Protein AF-A0A523H2V5-F1 (afdb_monomer_lite)

Structure (mmCIF, N/CA/C/O backbone):
data_AF-A0A523H2V5-F1
#
_entry.id   AF-A0A523H2V5-F1
#
loop_
_atom_site.group_PDB
_atom_site.id
_atom_site.type_symbol
_atom_site.label_atom_id
_atom_site.label_alt_id
_atom_site.label_comp_id
_atom_site.label_asym_id
_atom_site.label_entity_id
_atom_site.label_seq_id
_atom_site.pdbx_PDB_ins_code
_atom_site.Cartn_x
_atom_site.Cartn_y
_atom_site.Cartn_z
_atom_site.occupancy
_atom_site.B_iso_or_equiv
_atom_site.auth_seq_id
_atom_site.auth_comp_id
_atom_site.auth_asym_id
_atom_site.auth_atom_id
_atom_site.pdbx_PDB_model_num
ATOM 1 N N . MET A 1 1 ? -23.460 -2.613 19.574 1.00 40.03 1 MET A N 1
ATOM 2 C CA . MET A 1 1 ? -22.431 -1.624 19.960 1.00 40.03 1 MET A CA 1
ATOM 3 C C . MET A 1 1 ? -22.017 -0.879 18.702 1.00 40.03 1 MET A C 1
ATOM 5 O O . MET A 1 1 ? -21.470 -1.496 17.799 1.00 40.03 1 MET A O 1
ATOM 9 N N . THR A 1 2 ? -22.388 0.393 18.572 1.00 47.84 2 THR A N 1
ATOM 10 C CA . THR A 1 2 ? -22.052 1.230 17.412 1.00 47.84 2 THR A CA 1
ATOM 11 C C . THR A 1 2 ? -20.644 1.783 17.607 1.00 47.84 2 THR A C 1
ATOM 13 O O . THR A 1 2 ? -20.458 2.688 18.416 1.00 47.84 2 THR A O 1
ATOM 16 N N . LEU A 1 3 ? -19.655 1.203 16.921 1.00 53.94 3 LEU A N 1
ATOM 17 C CA . LEU A 1 3 ? -18.287 1.729 16.900 1.00 53.94 3 LEU A CA 1
ATOM 18 C C . LEU A 1 3 ? -18.323 3.175 16.411 1.00 53.94 3 LEU A C 1
ATOM 20 O O . LEU A 1 3 ? -18.924 3.462 15.369 1.00 53.94 3 LEU A O 1
ATOM 24 N N . THR A 1 4 ? -17.704 4.083 17.160 1.00 59.75 4 THR A N 1
ATOM 25 C CA . THR A 1 4 ? -17.621 5.471 16.719 1.00 59.75 4 THR A CA 1
ATOM 26 C C . THR A 1 4 ? -16.688 5.560 15.500 1.00 59.75 4 THR A C 1
ATOM 28 O O . THR A 1 4 ? -15.806 4.714 15.319 1.00 59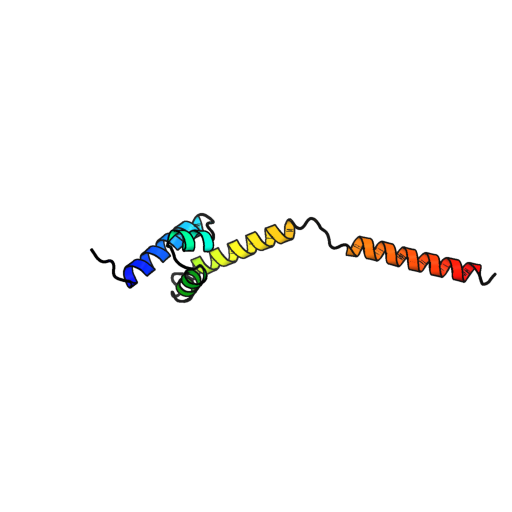.75 4 THR A O 1
ATOM 31 N N . PRO A 1 5 ? -16.856 6.554 14.610 1.00 62.66 5 PRO A N 1
ATOM 32 C CA . PRO A 1 5 ? -16.035 6.672 13.400 1.00 62.66 5 PRO A CA 1
ATOM 33 C C . PRO A 1 5 ? -14.525 6.773 13.675 1.00 62.66 5 PRO A C 1
ATOM 35 O O . PRO A 1 5 ? -13.717 6.369 12.837 1.00 62.66 5 PRO A O 1
ATOM 38 N N . ILE A 1 6 ? -14.154 7.292 14.850 1.00 65.62 6 ILE A N 1
ATOM 39 C CA . ILE A 1 6 ? -12.767 7.437 15.308 1.00 65.62 6 ILE A CA 1
ATOM 40 C C . ILE A 1 6 ? -12.155 6.059 15.595 1.00 65.62 6 ILE A C 1
ATOM 42 O O . ILE A 1 6 ? -11.072 5.762 15.086 1.00 65.62 6 ILE A O 1
ATOM 46 N N . ASP A 1 7 ? -12.896 5.182 16.278 1.00 75.94 7 ASP A N 1
ATOM 47 C CA . ASP A 1 7 ? -12.455 3.815 16.591 1.00 75.94 7 ASP A CA 1
ATOM 48 C C . ASP A 1 7 ? -12.240 2.990 15.318 1.00 75.94 7 ASP A C 1
ATOM 50 O O . ASP A 1 7 ? -11.275 2.234 15.191 1.00 75.94 7 ASP A O 1
ATOM 54 N N . ARG A 1 8 ? -13.117 3.171 14.321 1.00 81.12 8 ARG A N 1
ATOM 55 C CA . ARG A 1 8 ? -13.005 2.466 13.038 1.00 81.12 8 ARG A CA 1
ATOM 56 C C . ARG A 1 8 ? -11.755 2.886 12.265 1.00 81.12 8 ARG A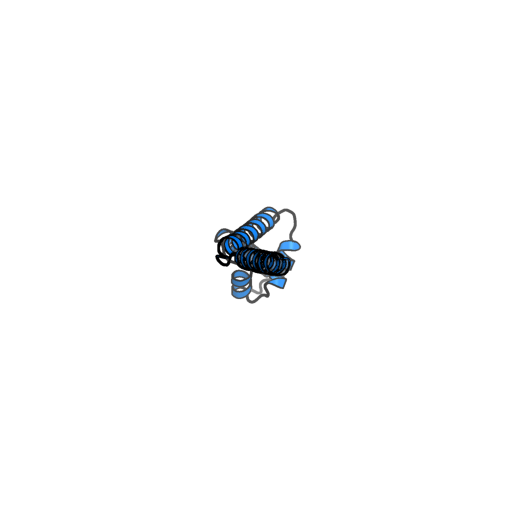 C 1
ATOM 58 O O . ARG A 1 8 ? -11.102 2.032 11.670 1.00 81.12 8 ARG A O 1
ATOM 65 N N . LYS A 1 9 ? -11.409 4.177 12.268 1.00 83.31 9 LYS A N 1
ATOM 66 C CA . LYS A 1 9 ? -10.191 4.676 11.611 1.00 83.31 9 LYS A CA 1
ATOM 67 C C . LYS A 1 9 ? -8.937 4.078 12.256 1.00 83.31 9 LYS A C 1
ATOM 69 O O . LYS A 1 9 ? -8.059 3.622 11.530 1.00 83.31 9 LYS A O 1
ATOM 74 N N . GLN A 1 10 ? -8.865 4.055 13.588 1.00 81.38 10 GLN A N 1
ATOM 75 C CA . GLN A 1 10 ? -7.721 3.479 14.303 1.00 81.38 10 GLN A CA 1
ATOM 76 C C . GLN A 1 10 ? -7.580 1.974 14.057 1.00 81.38 10 GLN A C 1
ATOM 78 O O . GLN A 1 10 ? -6.488 1.523 13.726 1.00 81.38 10 GLN A O 1
ATOM 83 N N . LEU A 1 11 ? -8.679 1.215 14.106 1.00 84.62 11 LEU A N 1
ATOM 84 C CA . LEU A 1 11 ? -8.670 -0.222 13.800 1.00 84.62 11 LEU A CA 1
ATOM 85 C C . LEU A 1 11 ? -8.135 -0.526 12.396 1.00 84.62 11 LEU A C 1
ATOM 87 O O . LEU A 1 11 ? -7.336 -1.443 12.220 1.00 84.62 11 LEU A O 1
ATOM 91 N N . ILE A 1 12 ? -8.553 0.255 11.396 1.00 87.00 12 ILE A N 1
ATOM 92 C CA . ILE A 1 12 ? -8.076 0.096 10.017 1.00 87.00 12 ILE A CA 1
ATOM 93 C C . ILE A 1 12 ? -6.575 0.393 9.919 1.00 87.00 12 ILE A C 1
ATOM 95 O O . ILE A 1 12 ? -5.877 -0.266 9.155 1.00 87.00 12 ILE A O 1
ATOM 99 N N . LEU A 1 13 ? -6.069 1.369 10.673 1.00 82.81 13 LEU A N 1
ATOM 100 C CA . LEU A 1 13 ? -4.659 1.760 10.626 1.00 82.81 13 LEU A CA 1
ATOM 101 C C . LEU A 1 13 ? -3.749 0.758 11.348 1.00 82.81 13 LEU A C 1
ATOM 103 O O . LEU A 1 13 ? -2.683 0.441 10.825 1.00 82.81 13 LEU A O 1
ATOM 107 N N . GLU A 1 14 ? -4.186 0.196 12.474 1.00 83.62 14 GLU A N 1
ATOM 108 C CA . GLU A 1 14 ? -3.482 -0.903 13.153 1.00 83.62 14 GLU A CA 1
ATOM 109 C C . GLU A 1 14 ? -3.455 -2.186 12.303 1.00 83.62 14 GLU A C 1
ATOM 111 O O . GLU A 1 14 ? -2.430 -2.862 12.200 1.00 83.62 14 GLU A O 1
ATOM 116 N N . ASP A 1 15 ? -4.550 -2.515 11.612 1.00 86.19 15 ASP A N 1
ATOM 117 C CA . ASP A 1 15 ? -4.550 -3.637 10.667 1.00 86.19 15 ASP A CA 1
ATOM 118 C C . ASP A 1 15 ? -3.676 -3.339 9.435 1.00 86.19 15 ASP A C 1
ATOM 120 O O . ASP A 1 15 ? -2.892 -4.192 9.013 1.00 86.19 15 ASP A O 1
ATOM 124 N N . ALA A 1 16 ? -3.733 -2.114 8.899 1.00 83.88 16 ALA A N 1
ATOM 125 C CA . ALA A 1 16 ? -2.872 -1.693 7.797 1.00 83.88 16 ALA A CA 1
ATOM 126 C C . ALA A 1 16 ? -1.392 -1.811 8.168 1.00 83.88 16 ALA A C 1
ATOM 128 O O . ALA A 1 16 ? -0.608 -2.313 7.365 1.00 83.88 16 ALA A O 1
ATOM 129 N N . LYS A 1 17 ? -1.024 -1.432 9.396 1.00 80.25 17 LYS A N 1
ATOM 130 C CA . LYS A 1 17 ? 0.325 -1.604 9.937 1.00 80.25 17 LYS A CA 1
ATOM 131 C C . LYS A 1 17 ? 0.785 -3.054 9.839 1.00 80.25 17 LYS A C 1
ATOM 133 O O . LYS A 1 17 ? 1.788 -3.334 9.187 1.00 80.25 17 LYS A O 1
ATOM 138 N N . ASN A 1 18 ? 0.022 -3.977 10.420 1.00 82.81 18 ASN A N 1
ATOM 139 C CA . ASN A 1 18 ? 0.364 -5.400 10.421 1.00 82.81 18 ASN A CA 1
ATOM 140 C C . ASN A 1 18 ? 0.459 -5.985 9.007 1.00 82.81 18 ASN A C 1
ATOM 142 O O . ASN A 1 18 ? 1.334 -6.801 8.727 1.00 82.81 18 ASN A O 1
ATOM 146 N N . ARG A 1 19 ? -0.413 -5.553 8.094 1.00 83.38 19 ARG A N 1
ATOM 147 C CA . ARG A 1 19 ? -0.429 -6.047 6.713 1.00 83.38 19 ARG A CA 1
ATOM 148 C C . ARG A 1 19 ? 0.697 -5.477 5.855 1.00 83.38 19 ARG A C 1
ATOM 150 O O . ARG A 1 19 ? 1.210 -6.201 5.006 1.00 83.38 19 ARG A O 1
ATOM 157 N N . ILE A 1 20 ? 1.118 -4.234 6.086 1.00 79.50 20 ILE A N 1
ATOM 158 C CA . ILE A 1 20 ? 2.289 -3.650 5.414 1.00 79.50 20 ILE A CA 1
ATOM 159 C C . ILE A 1 20 ? 3.553 -4.438 5.785 1.00 79.50 20 ILE A C 1
ATOM 161 O O . ILE A 1 20 ? 4.324 -4.780 4.894 1.00 79.50 20 ILE A O 1
ATOM 165 N N . PHE A 1 21 ? 3.711 -4.841 7.054 1.00 75.38 21 PHE A N 1
ATOM 166 C CA . PHE A 1 21 ? 4.804 -5.735 7.475 1.00 75.38 21 PHE A CA 1
ATOM 167 C C . PHE A 1 21 ? 4.764 -7.121 6.810 1.00 75.38 21 PHE A C 1
ATOM 169 O O . PHE A 1 21 ? 5.782 -7.799 6.732 1.00 75.38 21 PHE A O 1
ATOM 176 N N . GLN A 1 22 ? 3.604 -7.545 6.310 1.00 80.25 22 GLN A N 1
ATOM 177 C CA . GLN A 1 22 ? 3.428 -8.788 5.553 1.00 80.25 22 GLN A CA 1
ATOM 178 C C . GLN A 1 22 ? 3.556 -8.579 4.033 1.00 80.25 22 GLN A C 1
ATOM 180 O O . GLN A 1 22 ? 3.086 -9.419 3.264 1.00 80.25 22 GLN A O 1
ATOM 185 N N . ASN A 1 23 ? 4.134 -7.457 3.588 1.00 74.56 23 ASN A N 1
ATOM 186 C CA . ASN A 1 23 ? 4.265 -7.077 2.177 1.00 74.56 23 ASN A CA 1
ATOM 187 C C . ASN A 1 23 ? 2.925 -7.033 1.419 1.00 74.56 23 ASN A C 1
ATOM 189 O O . ASN A 1 23 ? 2.844 -7.348 0.233 1.00 74.56 23 ASN A O 1
ATOM 193 N N . ARG A 1 24 ? 1.832 -6.647 2.092 1.00 80.75 24 ARG A N 1
ATOM 194 C CA . ARG A 1 24 ? 0.556 -6.370 1.416 1.00 80.75 24 ARG A CA 1
ATOM 195 C C . ARG A 1 24 ? 0.533 -4.944 0.890 1.00 80.75 24 ARG A C 1
ATOM 197 O O . ARG A 1 24 ? 0.885 -3.999 1.593 1.00 80.75 24 ARG A O 1
ATOM 204 N N . THR A 1 25 ? 0.019 -4.778 -0.324 1.00 81.94 25 THR A N 1
ATOM 205 C CA . THR A 1 25 ? -0.125 -3.451 -0.926 1.00 81.94 25 THR A CA 1
ATOM 206 C C . THR A 1 25 ? -1.263 -2.671 -0.263 1.00 81.94 25 THR A C 1
ATOM 208 O O . THR A 1 25 ? -2.281 -3.241 0.147 1.00 81.94 25 THR A O 1
ATOM 211 N N . LEU A 1 26 ? -1.152 -1.337 -0.215 1.00 82.19 26 LEU A N 1
ATOM 212 C CA . LEU A 1 26 ? -2.225 -0.463 0.293 1.00 82.19 26 LEU A CA 1
ATOM 213 C C . LEU A 1 26 ? -3.559 -0.688 -0.422 1.00 82.19 26 LEU A C 1
ATOM 215 O O . LEU A 1 26 ? -4.619 -0.459 0.148 1.00 82.19 26 LEU A O 1
ATOM 219 N N . GLU A 1 27 ? -3.514 -1.135 -1.671 1.00 83.81 27 GLU A N 1
ATOM 220 C CA . GLU A 1 27 ? -4.692 -1.419 -2.478 1.00 83.81 27 GLU A CA 1
ATOM 221 C C . GLU A 1 27 ? -5.444 -2.653 -1.974 1.00 83.81 27 GLU A C 1
ATOM 223 O O . GLU A 1 27 ? -6.665 -2.618 -1.818 1.00 83.81 27 GLU A O 1
ATOM 228 N N . GLN A 1 28 ? -4.709 -3.712 -1.626 1.00 85.25 28 GLN A N 1
ATOM 229 C CA . GLN A 1 28 ? -5.270 -4.914 -1.009 1.00 85.25 28 GLN A CA 1
ATOM 230 C C . GLN A 1 28 ? -5.856 -4.608 0.374 1.00 85.25 28 GLN A C 1
ATOM 232 O O . GLN A 1 28 ? -6.952 -5.067 0.695 1.00 85.25 28 GLN A O 1
ATOM 237 N N . ILE A 1 29 ? -5.153 -3.796 1.166 1.00 87.25 29 ILE A N 1
ATOM 238 C CA . ILE A 1 29 ? -5.580 -3.393 2.512 1.00 87.25 29 ILE A CA 1
ATOM 239 C C . ILE A 1 29 ? -6.828 -2.501 2.443 1.00 87.25 29 ILE A C 1
ATOM 241 O O . ILE A 1 29 ? -7.811 -2.727 3.145 1.00 87.25 29 ILE A O 1
ATOM 245 N N . ALA A 1 30 ? -6.837 -1.502 1.561 1.00 88.38 30 ALA A N 1
ATOM 246 C CA . ALA A 1 30 ? -7.982 -0.615 1.386 1.00 88.38 30 ALA A CA 1
ATOM 247 C C . ALA A 1 30 ? -9.227 -1.394 0.930 1.00 88.38 30 ALA A C 1
ATOM 249 O O . ALA A 1 30 ? -10.313 -1.218 1.490 1.00 88.38 30 ALA A O 1
ATOM 250 N N . LYS A 1 31 ? -9.046 -2.333 -0.010 1.00 89.62 31 LYS A N 1
ATOM 251 C CA . LYS A 1 31 ? -10.112 -3.216 -0.492 1.00 89.62 31 LYS A CA 1
ATOM 252 C C . LYS A 1 31 ? -10.692 -4.089 0.621 1.00 89.62 31 LYS A C 1
ATOM 254 O O . LYS A 1 31 ? -11.910 -4.235 0.673 1.00 89.62 31 LYS A O 1
ATOM 259 N N . SER A 1 32 ? -9.871 -4.621 1.535 1.00 88.12 32 SER A N 1
ATOM 260 C CA . SER A 1 32 ? -10.383 -5.430 2.654 1.00 88.12 32 SER A CA 1
ATOM 261 C C . SER A 1 32 ? -11.235 -4.639 3.645 1.00 88.12 32 SER A C 1
ATOM 263 O O . SER A 1 32 ? -12.110 -5.216 4.282 1.00 88.12 32 SER A O 1
ATOM 265 N N . HIS A 1 33 ? -11.023 -3.325 3.744 1.00 87.38 33 HIS A N 1
ATOM 266 C CA . HIS A 1 33 ? -11.783 -2.444 4.641 1.00 87.38 33 HIS A CA 1
ATOM 267 C C . HIS A 1 33 ? -12.920 -1.684 3.953 1.00 87.38 33 HIS A C 1
ATOM 269 O O . HIS A 1 33 ? -13.620 -0.901 4.601 1.00 87.38 33 HIS A O 1
ATOM 275 N N . GLY A 1 34 ? -13.121 -1.908 2.650 1.00 89.56 34 GLY A N 1
ATOM 276 C CA . GLY A 1 34 ? -14.139 -1.217 1.857 1.00 89.56 34 GLY A CA 1
ATOM 277 C C . GLY A 1 34 ? -13.870 0.281 1.691 1.00 89.56 34 GLY A C 1
ATOM 278 O O . GLY A 1 34 ? -14.810 1.057 1.532 1.00 89.56 34 GLY A O 1
ATOM 279 N N . ILE A 1 35 ? -12.604 0.701 1.760 1.00 91.12 35 ILE A N 1
ATOM 280 C CA . ILE A 1 35 ? -12.190 2.096 1.576 1.00 91.12 35 ILE A CA 1
ATOM 281 C C . ILE A 1 35 ? -11.354 2.250 0.309 1.00 91.12 35 ILE A C 1
ATOM 283 O O . ILE A 1 35 ? -10.822 1.286 -0.239 1.00 91.12 35 ILE A O 1
ATOM 287 N N . SER A 1 36 ? -11.211 3.488 -0.164 1.00 89.62 36 SER A N 1
ATOM 288 C CA . SER A 1 36 ? -10.320 3.762 -1.288 1.00 89.62 36 SER A CA 1
ATOM 289 C C . SER A 1 36 ? -8.856 3.792 -0.835 1.00 89.62 36 SER A C 1
ATOM 291 O O . SER A 1 36 ? -8.538 4.248 0.267 1.00 89.62 36 SER A O 1
ATOM 293 N N . LYS A 1 37 ? -7.943 3.388 -1.725 1.00 87.00 37 LYS A N 1
ATOM 294 C CA . LYS A 1 37 ? -6.489 3.538 -1.533 1.00 87.00 37 LYS A CA 1
ATOM 295 C C . LYS A 1 37 ? -6.109 4.983 -1.200 1.00 87.00 37 LYS A C 1
ATOM 297 O O . LYS A 1 37 ? -5.280 5.219 -0.328 1.00 87.00 37 LYS A O 1
ATOM 302 N N . ARG A 1 38 ? -6.760 5.955 -1.853 1.00 85.62 38 ARG A N 1
ATOM 303 C CA . ARG A 1 38 ? -6.563 7.388 -1.596 1.00 85.62 38 ARG A CA 1
ATOM 304 C C . ARG A 1 38 ? -6.930 7.754 -0.159 1.00 85.62 38 ARG A C 1
ATOM 306 O O . ARG A 1 38 ? -6.154 8.439 0.491 1.00 85.62 38 ARG A O 1
ATOM 313 N N . THR A 1 39 ? -8.062 7.258 0.343 1.00 88.38 39 THR A N 1
ATOM 314 C CA . THR A 1 39 ? -8.508 7.471 1.730 1.00 88.38 39 THR A CA 1
ATOM 315 C C . THR A 1 39 ? -7.495 6.918 2.726 1.00 88.38 39 THR A C 1
ATOM 317 O O . THR A 1 39 ? -7.094 7.634 3.641 1.00 88.38 39 THR A O 1
ATOM 320 N N . LEU A 1 40 ? -7.041 5.678 2.519 1.00 85.25 40 LEU A N 1
ATOM 321 C CA . LEU A 1 40 ? -6.046 5.047 3.386 1.00 85.25 40 LEU A CA 1
ATOM 322 C C . LEU A 1 40 ? -4.721 5.824 3.379 1.00 85.25 40 LEU A C 1
ATOM 324 O O . LEU A 1 40 ? -4.154 6.086 4.436 1.00 85.25 40 LEU A O 1
ATOM 328 N N . ASN A 1 41 ? -4.275 6.266 2.202 1.00 83.94 41 ASN A N 1
ATOM 329 C CA . ASN A 1 41 ? -3.066 7.072 2.064 1.00 83.94 41 ASN A CA 1
ATOM 330 C C . ASN A 1 41 ? -3.192 8.424 2.789 1.00 83.94 41 ASN A C 1
ATOM 332 O O . ASN A 1 41 ? -2.312 8.808 3.552 1.00 83.94 41 ASN A O 1
ATOM 336 N N . THR A 1 42 ? -4.318 9.128 2.628 1.00 85.88 42 THR A N 1
ATOM 337 C CA . THR A 1 42 ? -4.578 10.382 3.351 1.00 85.88 42 THR A CA 1
ATOM 338 C C . THR A 1 42 ? -4.551 10.178 4.866 1.00 85.88 42 THR A C 1
ATOM 340 O O . THR A 1 42 ? -4.013 11.015 5.585 1.00 85.88 42 THR A O 1
ATOM 343 N N . TRP A 1 43 ? -5.092 9.067 5.371 1.00 85.69 43 TRP A N 1
ATOM 344 C CA . TRP A 1 43 ? -5.061 8.770 6.804 1.00 85.69 43 TRP A CA 1
ATOM 345 C C . TRP A 1 43 ? -3.652 8.485 7.320 1.00 85.69 43 TRP A C 1
ATOM 347 O O . TRP A 1 43 ? -3.292 9.017 8.367 1.00 85.69 43 TRP A O 1
ATOM 357 N N . LEU A 1 44 ? -2.855 7.717 6.574 1.00 78.81 44 LEU A N 1
ATOM 358 C CA . LEU A 1 44 ? -1.455 7.438 6.907 1.00 78.81 44 LEU A CA 1
ATOM 359 C C . LEU A 1 44 ? -0.586 8.698 6.878 1.00 78.81 44 LEU A C 1
ATOM 361 O O . LEU A 1 44 ? 0.304 8.840 7.709 1.00 78.81 44 LEU A O 1
ATOM 365 N N . MET A 1 45 ? -0.846 9.626 5.955 1.00 76.75 45 MET A N 1
ATOM 366 C CA . MET A 1 45 ? -0.132 10.908 5.876 1.00 76.75 45 MET A CA 1
ATOM 367 C C . MET A 1 45 ? -0.555 11.894 6.971 1.00 76.75 45 MET A C 1
ATOM 369 O O . MET A 1 45 ? 0.232 12.741 7.376 1.00 76.75 45 MET A O 1
ATOM 373 N N . SER A 1 46 ? -1.797 11.790 7.449 1.00 76.75 46 SER A N 1
ATOM 374 C CA . SER A 1 46 ? -2.361 12.681 8.467 1.00 76.75 46 SER A CA 1
ATOM 375 C C . SER A 1 46 ? -2.014 12.286 9.906 1.00 76.75 46 SER A C 1
ATOM 377 O O . SER A 1 46 ? -2.219 13.107 10.798 1.00 76.75 46 SER A O 1
ATOM 379 N N . MET A 1 47 ? -1.567 11.054 10.162 1.00 67.31 47 MET A N 1
ATOM 380 C CA . MET A 1 47 ? -1.147 10.624 11.503 1.00 67.31 47 MET A CA 1
ATOM 381 C C . MET A 1 47 ? 0.315 11.025 11.729 1.00 67.31 47 MET A C 1
ATOM 383 O O . MET A 1 47 ? 1.108 11.018 10.787 1.00 67.31 47 MET A O 1
ATOM 387 N N . GLY A 1 48 ? 0.656 11.429 12.953 1.00 65.19 48 GLY A N 1
ATOM 388 C CA . GLY A 1 48 ? 1.925 12.081 13.291 1.00 65.19 48 GLY A CA 1
ATOM 389 C C . GLY A 1 48 ? 3.164 11.179 13.196 1.00 65.19 48 GLY A C 1
ATOM 390 O O . GLY A 1 48 ? 3.243 10.239 12.400 1.00 65.19 48 GLY A O 1
ATOM 391 N N . GLU A 1 49 ? 4.172 11.488 14.008 1.00 68.25 49 GLU A N 1
ATOM 392 C CA . GLU A 1 49 ? 5.475 10.806 14.035 1.00 68.25 49 GLU A CA 1
ATOM 393 C C . GLU A 1 49 ? 5.366 9.278 14.240 1.00 68.25 49 GLU A C 1
ATOM 395 O O . GLU A 1 49 ? 6.158 8.524 13.685 1.00 68.25 49 GLU A O 1
ATOM 400 N N . GLU A 1 50 ? 4.333 8.813 14.951 1.00 67.25 50 GLU A N 1
ATOM 401 C CA . GLU A 1 50 ? 4.023 7.398 15.243 1.00 67.25 50 GLU A CA 1
ATOM 402 C C . GLU A 1 50 ? 3.898 6.489 14.006 1.00 67.25 50 GLU A C 1
ATOM 404 O O . GLU A 1 50 ? 4.147 5.288 14.095 1.00 67.25 50 GLU A O 1
ATOM 409 N N . PHE A 1 51 ? 3.564 7.049 12.839 1.00 68.81 5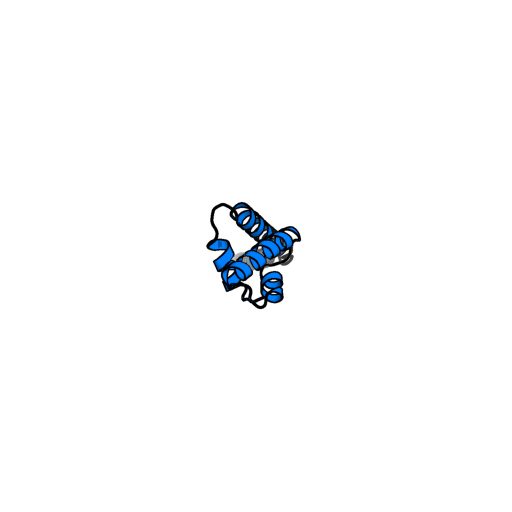1 PHE A N 1
ATOM 410 C CA . PHE A 1 51 ? 3.464 6.299 11.579 1.00 68.81 51 PHE A CA 1
ATOM 411 C C . PHE A 1 51 ? 4.592 6.632 10.600 1.00 68.81 51 PHE A C 1
ATOM 413 O O . PHE A 1 51 ? 4.558 6.205 9.446 1.00 68.81 51 PHE A O 1
ATOM 420 N N . ARG A 1 52 ? 5.613 7.380 11.036 1.00 72.69 52 ARG A N 1
ATOM 421 C CA . ARG A 1 52 ? 6.744 7.774 10.189 1.00 72.69 52 ARG A CA 1
ATOM 422 C C . ARG A 1 52 ? 7.561 6.573 9.730 1.00 72.69 52 ARG A C 1
ATOM 424 O O . ARG A 1 52 ? 7.837 6.471 8.541 1.00 72.69 52 ARG A O 1
ATOM 431 N N . GLU A 1 53 ? 7.886 5.658 10.637 1.00 72.31 53 GLU A N 1
ATOM 432 C CA . GLU A 1 53 ? 8.619 4.426 10.309 1.00 72.31 53 GLU A CA 1
ATOM 433 C C . GLU A 1 53 ? 7.830 3.544 9.336 1.00 72.31 53 GLU A C 1
ATOM 435 O O . GLU A 1 53 ? 8.383 2.982 8.399 1.00 72.31 53 GLU A O 1
ATOM 440 N N . LEU A 1 54 ? 6.508 3.503 9.498 1.00 71.75 54 LEU A N 1
ATOM 441 C 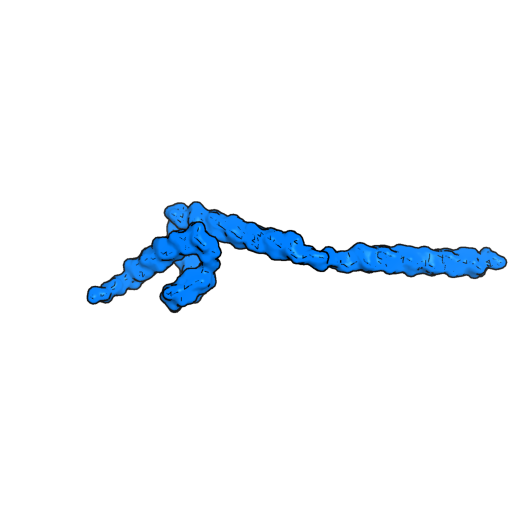CA . LEU A 1 54 ? 5.586 2.801 8.608 1.00 71.75 54 LEU A CA 1
ATOM 442 C C . LEU A 1 54 ? 5.535 3.406 7.209 1.00 71.75 54 LEU A C 1
ATOM 444 O O . LEU A 1 54 ? 5.542 2.678 6.218 1.00 71.75 54 LEU A O 1
ATOM 448 N N . ARG A 1 55 ? 5.494 4.741 7.125 1.00 74.19 55 ARG A N 1
ATOM 449 C CA . ARG A 1 55 ? 5.594 5.458 5.850 1.00 74.19 55 ARG A CA 1
ATOM 450 C C . ARG A 1 55 ? 6.934 5.182 5.181 1.00 74.19 55 ARG A C 1
ATOM 452 O O . ARG A 1 55 ? 6.946 4.957 3.979 1.00 74.19 55 ARG A O 1
ATOM 459 N N . GLN A 1 56 ? 8.023 5.174 5.949 1.00 76.88 56 GLN A N 1
ATOM 460 C CA . GLN A 1 56 ? 9.364 4.886 5.447 1.00 76.88 56 GLN A CA 1
ATOM 461 C C . GLN A 1 56 ? 9.431 3.468 4.866 1.00 76.88 56 GLN A C 1
ATOM 463 O O . GLN A 1 56 ? 9.727 3.317 3.689 1.00 76.88 56 GLN A O 1
ATOM 468 N N . LEU A 1 57 ? 9.022 2.459 5.642 1.00 75.62 57 LEU A N 1
ATOM 469 C CA . LEU A 1 57 ? 8.997 1.059 5.215 1.00 75.62 57 LEU A CA 1
ATOM 470 C C . LEU A 1 57 ? 8.135 0.850 3.961 1.00 75.62 57 LEU A C 1
ATOM 472 O O . LEU A 1 57 ? 8.500 0.104 3.058 1.00 75.62 57 LEU A O 1
ATOM 476 N N . TRP A 1 58 ? 6.985 1.524 3.885 1.00 74.69 58 TRP A N 1
ATOM 477 C CA . TRP A 1 58 ? 6.122 1.464 2.709 1.00 74.69 58 TRP A CA 1
ATOM 478 C C . TRP A 1 58 ? 6.769 2.098 1.469 1.00 74.69 58 TRP A C 1
ATOM 480 O O . TRP A 1 58 ? 6.692 1.522 0.384 1.00 74.69 58 TRP A O 1
ATOM 490 N N . VAL A 1 59 ? 7.409 3.264 1.617 1.00 76.44 59 VAL A N 1
ATOM 491 C CA . VAL A 1 59 ? 8.154 3.911 0.526 1.00 76.44 59 VAL A CA 1
ATOM 492 C C . VAL A 1 59 ? 9.310 3.025 0.072 1.00 76.44 59 VAL A C 1
ATOM 494 O O . VAL A 1 59 ? 9.487 2.849 -1.130 1.00 76.44 59 VAL A O 1
ATOM 497 N N . ASP A 1 60 ? 10.039 2.424 1.009 1.00 79.12 60 ASP A N 1
ATOM 498 C CA . ASP A 1 60 ? 11.158 1.533 0.713 1.00 79.12 60 ASP A CA 1
ATOM 499 C C . ASP A 1 60 ? 10.689 0.285 -0.051 1.00 79.12 60 ASP A C 1
ATOM 501 O O . ASP A 1 60 ? 11.305 -0.079 -1.051 1.00 79.12 60 ASP A O 1
ATOM 505 N N . ASN A 1 61 ? 9.553 -0.312 0.331 1.00 71.44 61 ASN A N 1
ATOM 506 C CA . ASN A 1 61 ? 8.954 -1.426 -0.413 1.00 71.44 61 ASN A CA 1
ATOM 507 C C . ASN A 1 61 ? 8.499 -1.017 -1.821 1.00 71.44 61 ASN A C 1
ATOM 509 O O . ASN A 1 61 ? 8.765 -1.745 -2.771 1.00 71.44 61 ASN A O 1
ATOM 513 N N . MET A 1 62 ? 7.861 0.148 -1.992 1.00 73.62 62 MET A N 1
ATOM 514 C CA . MET A 1 62 ? 7.508 0.627 -3.337 1.00 73.62 62 MET A CA 1
ATOM 515 C C . MET A 1 62 ? 8.743 0.875 -4.202 1.00 73.62 62 MET A C 1
ATOM 517 O O . MET A 1 62 ? 8.723 0.595 -5.397 1.00 73.62 62 MET A O 1
ATOM 521 N N . LEU A 1 63 ? 9.808 1.432 -3.620 1.00 78.88 63 LEU A N 1
ATOM 522 C CA . LEU A 1 63 ? 11.066 1.652 -4.328 1.00 78.88 63 LEU A CA 1
ATOM 523 C C . LEU A 1 63 ? 11.733 0.325 -4.691 1.00 78.88 63 LEU A C 1
ATOM 525 O O . LEU A 1 63 ? 12.302 0.225 -5.774 1.00 78.88 63 LEU A O 1
ATOM 529 N N . ALA A 1 64 ? 11.648 -0.684 -3.823 1.00 74.62 64 ALA A N 1
ATOM 530 C CA . ALA A 1 64 ? 12.140 -2.026 -4.102 1.00 74.62 64 ALA A CA 1
ATOM 531 C C . ALA A 1 64 ? 11.359 -2.691 -5.246 1.00 74.62 64 ALA A C 1
ATOM 533 O O . ALA A 1 64 ? 11.987 -3.165 -6.187 1.00 74.62 64 ALA A O 1
ATOM 534 N N . GLU A 1 65 ? 10.022 -2.647 -5.220 1.00 71.75 65 GLU A N 1
ATOM 535 C CA . GLU A 1 65 ? 9.165 -3.164 -6.299 1.00 71.75 65 GLU A CA 1
ATOM 536 C C . GLU A 1 65 ? 9.440 -2.442 -7.626 1.00 71.75 65 GLU A C 1
ATOM 538 O O . GLU A 1 65 ? 9.671 -3.083 -8.647 1.00 71.75 65 GLU A O 1
ATOM 543 N N . ALA A 1 66 ? 9.500 -1.107 -7.618 1.00 71.75 66 ALA A N 1
ATOM 544 C CA . ALA A 1 66 ? 9.789 -0.325 -8.820 1.00 71.75 66 ALA A CA 1
ATOM 545 C C . ALA A 1 66 ? 11.200 -0.593 -9.364 1.00 71.75 66 ALA A C 1
ATOM 547 O O . ALA A 1 66 ? 11.412 -0.612 -10.576 1.00 71.75 66 ALA A O 1
ATOM 548 N N . LYS A 1 67 ? 12.180 -0.800 -8.477 1.00 71.69 67 LYS A N 1
ATOM 549 C CA . LYS A 1 67 ? 13.538 -1.171 -8.871 1.00 71.69 67 LYS A CA 1
ATOM 550 C C . LYS A 1 67 ? 13.569 -2.565 -9.488 1.00 71.69 67 LYS A C 1
ATOM 552 O O . LYS A 1 67 ? 14.214 -2.738 -10.513 1.00 71.69 67 LYS A O 1
ATOM 557 N N . GLU A 1 68 ? 12.861 -3.525 -8.903 1.00 70.56 68 GLU A N 1
ATOM 558 C CA . GLU A 1 68 ? 12.738 -4.871 -9.457 1.00 70.56 68 GLU A CA 1
ATOM 559 C C . GLU A 1 68 ? 12.049 -4.841 -10.826 1.00 70.56 68 GLU A C 1
ATOM 561 O O . GLU A 1 68 ? 12.537 -5.474 -11.755 1.00 70.56 68 GLU A O 1
ATOM 566 N N . GLU A 1 69 ? 10.991 -4.044 -11.004 1.00 67.69 69 GLU A N 1
ATOM 567 C CA . GLU A 1 69 ? 10.363 -3.835 -12.313 1.00 67.69 69 GLU A CA 1
ATOM 568 C C . GLU A 1 69 ? 11.354 -3.278 -13.341 1.00 67.69 69 GLU A C 1
ATOM 570 O O . GLU A 1 69 ? 11.421 -3.806 -14.449 1.00 67.69 69 GLU A O 1
ATOM 575 N N . ILE A 1 70 ? 12.150 -2.264 -12.978 1.00 68.31 70 ILE A N 1
ATOM 576 C CA . ILE A 1 70 ? 13.189 -1.686 -13.848 1.00 68.31 70 ILE A CA 1
ATOM 577 C C . ILE A 1 70 ? 14.266 -2.722 -14.190 1.00 68.31 70 ILE A C 1
ATOM 579 O O . ILE A 1 70 ? 14.627 -2.852 -15.359 1.00 68.31 70 ILE A O 1
ATOM 583 N N . ASP A 1 71 ? 14.762 -3.464 -13.199 1.00 65.69 71 ASP A N 1
ATOM 584 C CA . ASP A 1 71 ? 15.799 -4.485 -13.380 1.00 65.69 71 ASP A CA 1
ATOM 585 C C . ASP A 1 71 ? 15.291 -5.66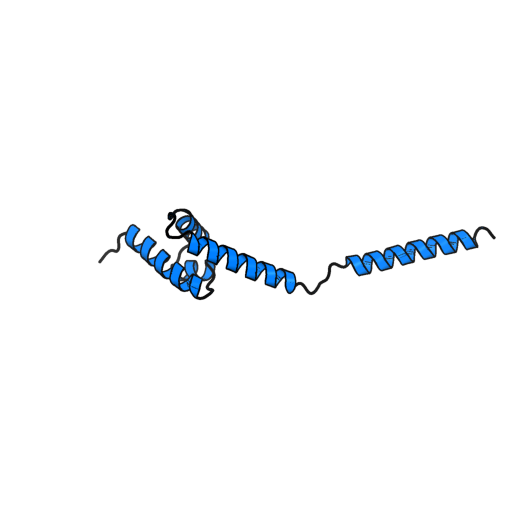2 -14.240 1.00 65.69 71 ASP A C 1
ATOM 587 O O . ASP A 1 71 ? 16.068 -6.297 -14.954 1.00 65.69 71 ASP A O 1
ATOM 591 N N . ASN A 1 72 ? 13.980 -5.932 -14.222 1.00 64.44 72 ASN A N 1
ATOM 592 C CA . ASN A 1 72 ? 13.334 -6.988 -15.003 1.00 64.44 72 ASN A CA 1
ATOM 593 C C . ASN A 1 72 ? 12.931 -6.535 -16.423 1.00 64.44 72 ASN A C 1
ATOM 595 O O . ASN A 1 72 ? 12.547 -7.368 -17.254 1.00 64.44 72 ASN A O 1
ATOM 599 N N . VAL A 1 73 ? 13.059 -5.240 -16.758 1.00 60.75 73 VAL A N 1
ATOM 600 C CA . VAL A 1 73 ? 12.970 -4.763 -18.148 1.00 60.75 73 VAL A CA 1
ATOM 601 C C . VAL A 1 73 ? 14.159 -5.327 -18.931 1.00 60.75 73 VAL A C 1
ATOM 603 O O . VAL A 1 73 ? 15.232 -4.743 -19.039 1.00 60.75 73 VAL A O 1
ATOM 606 N N . THR A 1 74 ? 13.936 -6.504 -19.512 1.00 54.06 74 THR A N 1
ATOM 607 C CA . THR A 1 74 ? 14.897 -7.221 -20.361 1.00 54.06 74 THR A CA 1
ATOM 608 C C . THR A 1 74 ? 15.020 -6.575 -21.750 1.00 54.06 74 THR A C 1
ATOM 610 O O . THR A 1 74 ? 15.983 -6.828 -22.477 1.00 54.06 74 THR A O 1
ATOM 613 N N . ASP A 1 75 ? 14.090 -5.687 -22.121 1.00 54.56 75 ASP A N 1
ATOM 614 C CA . ASP A 1 75 ? 14.202 -4.877 -23.333 1.00 54.56 75 ASP A CA 1
ATOM 615 C C . ASP A 1 75 ? 15.099 -3.668 -23.078 1.00 54.56 75 ASP A C 1
ATOM 617 O O . ASP A 1 75 ? 14.685 -2.524 -22.881 1.00 54.56 75 ASP A O 1
ATOM 621 N N . ASN A 1 76 ? 16.390 -3.974 -23.120 1.00 54.09 76 ASN A N 1
ATOM 622 C CA . ASN A 1 76 ? 17.447 -3.038 -23.425 1.00 54.09 76 ASN A CA 1
ATOM 623 C C . ASN A 1 76 ? 16.977 -2.182 -24.614 1.00 54.09 76 ASN A C 1
ATOM 625 O O . ASN A 1 76 ? 16.838 -2.682 -25.734 1.00 54.09 76 ASN A O 1
ATOM 629 N N . PHE A 1 77 ? 16.665 -0.912 -24.343 1.00 52.84 77 PHE A N 1
ATOM 630 C CA . PHE A 1 77 ? 16.259 0.097 -25.321 1.00 52.84 77 PHE A CA 1
ATOM 631 C C . PHE A 1 77 ? 17.017 -0.137 -26.644 1.00 52.84 77 PHE A C 1
ATOM 633 O O . PHE A 1 77 ? 18.241 -0.319 -26.606 1.00 52.84 77 PHE A O 1
ATOM 640 N N . PRO A 1 78 ? 16.380 -0.112 -27.832 1.00 54.41 78 PRO A N 1
ATOM 641 C CA . PRO A 1 78 ? 17.039 -0.438 -29.102 1.00 54.41 78 PRO A CA 1
ATOM 642 C C . PRO A 1 78 ? 18.077 0.615 -29.548 1.00 54.41 78 PRO A C 1
ATOM 644 O O . PRO A 1 78 ? 18.375 0.729 -30.735 1.00 54.41 78 PRO A O 1
ATOM 647 N N . LEU A 1 79 ? 18.674 1.370 -28.620 1.00 54.78 79 LEU A N 1
ATOM 648 C CA . LEU A 1 79 ? 19.798 2.272 -28.852 1.00 54.78 79 LEU A CA 1
ATOM 649 C C . LEU A 1 79 ? 20.984 1.530 -29.463 1.00 54.78 79 LEU A C 1
ATOM 651 O O . LEU A 1 79 ? 21.587 2.038 -30.401 1.00 54.78 79 LEU A O 1
ATOM 655 N N . VAL A 1 80 ? 21.292 0.312 -29.003 1.00 53.75 80 VAL A N 1
ATOM 656 C CA . VAL A 1 80 ? 22.414 -0.469 -29.554 1.00 53.75 80 VAL A CA 1
ATOM 657 C C . VAL A 1 80 ? 22.164 -0.816 -31.026 1.00 53.75 80 VAL A C 1
ATOM 659 O O . VAL A 1 80 ? 23.038 -0.615 -31.867 1.00 53.75 80 VAL A O 1
ATOM 662 N N . ARG A 1 81 ? 20.943 -1.249 -31.371 1.00 56.06 81 ARG A N 1
ATOM 663 C CA . ARG A 1 81 ? 20.577 -1.624 -32.747 1.00 56.06 81 ARG A CA 1
ATOM 664 C C . ARG A 1 81 ? 20.506 -0.401 -33.675 1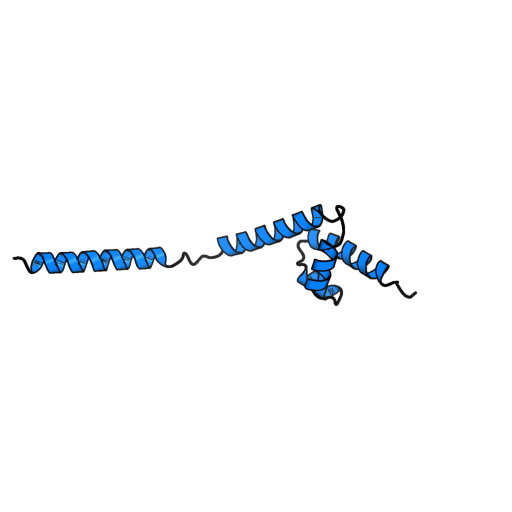.00 56.06 81 ARG A C 1
ATOM 666 O O . ARG A 1 81 ? 20.954 -0.475 -34.819 1.00 56.06 81 ARG A O 1
ATOM 673 N N . ALA A 1 82 ? 20.005 0.730 -33.175 1.00 55.16 82 ALA A N 1
ATOM 674 C CA . ALA A 1 82 ? 19.966 1.997 -33.905 1.00 55.16 82 ALA A CA 1
ATOM 675 C C . ALA A 1 82 ? 21.375 2.558 -34.181 1.00 55.16 82 ALA A C 1
ATOM 677 O O . ALA A 1 82 ? 21.647 3.018 -35.290 1.00 55.16 82 ALA A O 1
ATOM 678 N N . ASN A 1 83 ? 22.296 2.453 -33.217 1.00 59.75 83 ASN A N 1
ATOM 679 C CA . ASN A 1 83 ? 23.671 2.942 -33.355 1.00 59.75 83 ASN A CA 1
ATOM 680 C C . ASN A 1 83 ? 24.481 2.101 -34.364 1.00 59.75 83 ASN A C 1
ATOM 682 O O . ASN A 1 83 ? 25.204 2.648 -35.198 1.00 59.75 83 ASN A O 1
ATOM 686 N N . SER A 1 84 ? 24.296 0.774 -34.368 1.00 58.94 84 SER A N 1
ATOM 687 C CA . SER A 1 84 ? 24.888 -0.112 -35.382 1.00 58.94 84 SER A CA 1
ATOM 688 C C . SER A 1 84 ? 24.401 0.207 -36.799 1.00 58.94 84 SER A C 1
ATOM 690 O O . SER A 1 84 ? 25.205 0.224 -37.731 1.00 58.94 84 SER A O 1
ATOM 692 N N . LYS A 1 85 ? 23.105 0.502 -36.966 1.00 62.88 85 LYS A N 1
ATOM 693 C CA . LYS A 1 85 ? 22.518 0.831 -38.272 1.00 62.88 85 LYS A CA 1
ATOM 694 C C . LYS A 1 85 ? 23.030 2.172 -38.810 1.00 62.88 85 LYS A C 1
ATOM 696 O O . LYS A 1 85 ? 23.486 2.231 -39.948 1.00 62.88 85 LYS A O 1
ATOM 701 N N . TRP A 1 86 ? 23.070 3.205 -37.967 1.00 61.19 86 TRP A N 1
ATOM 702 C CA . TRP A 1 86 ? 23.603 4.519 -38.341 1.00 61.19 86 TRP A CA 1
ATOM 703 C C . TRP A 1 86 ? 25.091 4.466 -38.734 1.00 61.19 86 TRP A C 1
ATOM 705 O O . TRP A 1 86 ? 25.511 5.085 -39.716 1.00 61.19 86 TRP A O 1
ATOM 715 N N . ARG A 1 87 ? 25.902 3.677 -38.011 1.00 61.91 87 ARG A N 1
ATOM 716 C CA . ARG A 1 87 ? 27.322 3.467 -38.350 1.00 61.91 87 ARG A CA 1
ATOM 717 C C . ARG A 1 87 ? 27.510 2.768 -39.697 1.00 61.91 87 ARG A C 1
ATOM 719 O O . ARG A 1 87 ? 28.415 3.150 -40.436 1.00 61.91 87 ARG A O 1
ATOM 726 N N . ALA A 1 88 ? 26.670 1.783 -40.019 1.00 64.94 88 ALA A N 1
ATOM 727 C CA . ALA A 1 88 ? 26.709 1.098 -41.308 1.00 64.94 88 ALA A CA 1
ATOM 728 C C . ALA A 1 88 ? 26.334 2.046 -42.459 1.00 64.94 88 ALA A C 1
ATOM 730 O O . ALA A 1 88 ? 27.081 2.154 -43.429 1.00 64.94 88 ALA A O 1
ATOM 731 N N . GLU A 1 89 ? 25.238 2.797 -42.324 1.00 63.75 89 GLU A N 1
ATOM 732 C CA . GLU A 1 89 ? 24.774 3.759 -43.337 1.00 63.75 89 GLU A CA 1
ATOM 733 C C . GLU A 1 89 ? 25.809 4.865 -43.599 1.00 63.75 89 GLU A C 1
ATOM 735 O O . GLU A 1 89 ? 26.088 5.213 -44.748 1.00 63.75 89 GLU A O 1
ATOM 740 N N . THR A 1 90 ? 26.465 5.354 -42.541 1.00 67.06 90 THR A N 1
ATOM 741 C CA . THR A 1 90 ? 27.542 6.346 -42.662 1.00 67.06 90 THR A CA 1
ATOM 742 C C . THR A 1 90 ? 28.759 5.780 -43.402 1.00 67.06 90 THR A C 1
ATOM 744 O O . THR A 1 90 ? 29.352 6.482 -44.221 1.00 67.06 90 THR A O 1
ATOM 747 N N . TRP A 1 91 ? 29.125 4.514 -43.160 1.00 66.31 91 TRP A N 1
ATOM 748 C CA . TRP A 1 91 ? 30.237 3.851 -43.852 1.00 66.31 91 TRP A CA 1
ATOM 749 C C . TRP A 1 91 ? 29.952 3.625 -45.339 1.00 66.31 91 TRP A C 1
ATOM 751 O O . TRP A 1 91 ? 30.802 3.954 -46.169 1.00 66.31 91 TRP A O 1
ATOM 761 N N . TYR A 1 92 ? 28.763 3.124 -45.691 1.00 61.50 92 TYR A N 1
ATOM 762 C CA . TYR A 1 92 ? 28.380 2.903 -47.090 1.00 61.50 92 TYR A CA 1
ATOM 763 C C . TYR A 1 92 ? 28.324 4.217 -47.880 1.00 61.50 92 TYR A C 1
ATOM 765 O O . TYR A 1 92 ? 28.941 4.314 -48.941 1.00 61.50 92 TYR A O 1
ATOM 773 N N . GLY A 1 93 ? 27.727 5.272 -47.316 1.00 64.94 93 GLY A N 1
ATOM 774 C CA . GLY A 1 93 ? 27.697 6.594 -47.954 1.00 64.94 93 GLY A CA 1
ATOM 775 C C . GLY A 1 93 ? 29.071 7.280 -48.066 1.00 64.94 93 GLY A C 1
ATOM 776 O O . GLY A 1 93 ? 29.242 8.207 -48.860 1.00 64.94 93 GLY A O 1
ATOM 777 N N . TYR A 1 94 ? 30.074 6.861 -47.286 1.00 58.84 94 TYR A N 1
ATOM 778 C CA . TYR A 1 94 ? 31.465 7.310 -47.444 1.00 58.84 94 TYR A CA 1
ATOM 779 C C . TYR A 1 94 ? 32.226 6.480 -48.488 1.00 58.84 94 TYR A C 1
ATOM 781 O O . TYR A 1 94 ? 33.038 7.026 -49.235 1.00 58.84 94 TYR A O 1
ATOM 789 N N . ALA A 1 95 ? 31.961 5.173 -48.553 1.00 63.41 95 ALA A N 1
ATOM 790 C CA . ALA A 1 95 ? 32.555 4.264 -49.528 1.00 63.41 95 ALA A CA 1
ATOM 791 C C . ALA A 1 95 ? 32.101 4.584 -50.962 1.00 63.41 95 ALA A C 1
ATOM 793 O O . ALA A 1 95 ? 32.940 4.647 -51.859 1.00 63.41 95 ALA A O 1
ATOM 794 N N . GLU A 1 96 ? 30.813 4.875 -51.170 1.00 59.44 96 GLU A N 1
ATOM 795 C CA . GLU A 1 96 ? 30.276 5.282 -52.478 1.00 59.44 96 GLU A CA 1
ATOM 796 C C . GLU A 1 96 ? 30.874 6.609 -52.960 1.00 59.44 96 GLU A C 1
ATOM 798 O O . GLU A 1 96 ? 31.319 6.710 -54.104 1.00 59.44 96 GLU A O 1
ATOM 803 N N . ARG A 1 97 ? 31.000 7.602 -52.069 1.00 60.78 97 ARG A N 1
ATOM 804 C CA . ARG A 1 97 ? 31.631 8.893 -52.395 1.00 60.78 97 ARG A CA 1
ATOM 805 C C . ARG A 1 97 ? 33.111 8.767 -52.750 1.00 60.78 97 ARG A C 1
ATOM 807 O O . ARG A 1 97 ? 33.596 9.506 -53.600 1.00 60.78 97 ARG A O 1
ATOM 814 N N . ARG A 1 98 ? 33.832 7.824 -52.134 1.00 55.88 98 ARG A N 1
ATOM 815 C CA . ARG A 1 98 ? 35.249 7.574 -52.441 1.00 55.88 98 ARG A CA 1
ATOM 816 C C . ARG A 1 98 ? 35.442 6.840 -53.778 1.00 55.88 98 ARG A C 1
ATOM 818 O O . ARG A 1 98 ? 36.495 6.985 -54.388 1.00 55.88 98 ARG A O 1
ATOM 825 N N . ASN A 1 99 ? 34.444 6.083 -54.237 1.00 56.84 99 ASN A N 1
ATOM 826 C CA . ASN A 1 99 ? 34.489 5.349 -55.507 1.00 56.84 99 ASN A CA 1
ATOM 827 C C . ASN A 1 99 ? 34.060 6.196 -56.721 1.00 56.84 99 ASN A C 1
ATOM 829 O O . ASN A 1 99 ? 34.390 5.842 -57.843 1.00 56.84 99 ASN A O 1
ATOM 833 N N . GLN A 1 100 ? 33.355 7.313 -56.505 1.00 57.66 100 GLN A N 1
ATOM 834 C CA . GLN A 1 100 ? 32.975 8.274 -57.556 1.00 57.66 100 GLN A CA 1
ATOM 835 C C . GLN A 1 100 ? 34.046 9.342 -57.853 1.00 57.66 100 GLN A C 1
ATOM 837 O O . GLN A 1 100 ? 33.888 10.122 -58.786 1.00 57.66 100 GLN A O 1
ATOM 842 N N . GLN A 1 101 ? 35.115 9.413 -57.052 1.00 56.88 101 GLN A N 1
ATOM 843 C CA . GLN A 1 101 ? 36.235 10.356 -57.229 1.00 56.88 101 GLN A CA 1
ATOM 844 C C . GLN A 1 101 ? 37.484 9.702 -57.855 1.00 56.88 101 GLN A C 1
ATOM 846 O O . GLN A 1 101 ? 38.589 10.234 -57.741 1.00 56.88 101 GLN A O 1
ATOM 851 N N . ARG A 1 102 ? 37.315 8.545 -58.499 1.00 48.59 102 ARG A N 1
ATOM 852 C CA . ARG A 1 102 ? 38.302 7.872 -59.351 1.00 48.59 102 ARG A CA 1
ATOM 853 C C . ARG A 1 102 ? 37.748 7.758 -60.762 1.00 48.59 102 ARG A C 1
ATOM 855 O O . ARG A 1 102 ? 38.585 7.775 -61.686 1.00 48.59 102 ARG A O 1
#

pLDDT: mean 71.55, std 11.96, range [40.03, 91.12]

Foldseek 3Di:
DDDDPVNLLVVLVVVVLVVVVVVDDLCNSCVVSVHHSVVNVVSLVPDPPVSVVVVVSNVVSVVVVVVVVVVPPPPPDCPVVVVVVVVVVVVVVVVVVVVVVD

Sequence (102 aa):
MTLTPIDRKQLILEDAKNRIFQNRTLEQIAKSHGISKRTLNTWLMSMGEEFRELRQLWVDNMLAEAKEEIDNVTDNFPLVRANSKWRAETWYGYAERRNQQR

Radius of gyration: 27.32 Å; chains: 1; bounding box: 61×22×79 Å

Secondary structure (DSSP, 8-state):
----HHHHHHHHHHHHHHHHHTT--HHHHHHHTT--HHHHHHHHHHS-GGGHHHHHHHHHHHHHHHHHHHHH-----THHHHHHHHHHHHHHHHHHHHHTT-